Protein AF-A0A4R6DQ21-F1 (afdb_monomer_lite)

InterPro domains:
  IPR016039 Thiolase-like [G3DSA:3.40.47.10] (1-50)
  IPR016039 Thiolase-like [SSF53901] (1-50)

Foldseek 3Di:
DDDDDDDDDDADDDADDVGDCPPPDPVNRVVVVVVVVCVVCVVDDPVPDD

Organism: NCBI:txid29545

Sequence (50 aa):
MSEVFICDGIRTPIGRYGGALSGVRADDLAALPIKALMERNAGLDWSALD

Structure (mmCIF, N/CA/C/O backbone):
data_AF-A0A4R6DQ21-F1
#
_entry.id   AF-A0A4R6DQ21-F1
#
loop_
_atom_site.group_PDB
_atom_site.id
_atom_site.type_symbol
_atom_site.label_atom_id
_atom_site.label_alt_id
_atom_site.label_comp_id
_atom_site.label_asym_id
_atom_site.label_entity_id
_atom_site.label_seq_id
_atom_site.pdbx_PDB_ins_code
_atom_site.Cartn_x
_atom_site.Cartn_y
_atom_site.Cartn_z
_atom_site.occupancy
_atom_site.B_iso_or_equiv
_atom_site.auth_seq_id
_atom_site.auth_comp_id
_atom_site.auth_asym_id
_atom_site.auth_atom_id
_atom_site.pdbx_PDB_model_num
ATOM 1 N N . MET A 1 1 ? -10.355 23.042 15.168 1.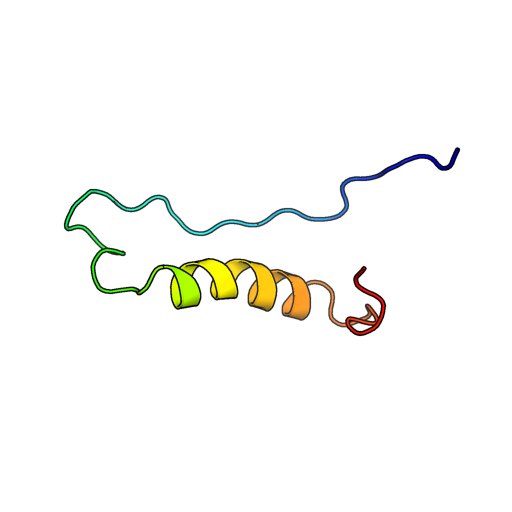00 81.38 1 MET A N 1
ATOM 2 C CA . MET A 1 1 ? -9.458 22.289 14.270 1.00 81.38 1 MET A CA 1
ATOM 3 C C . MET A 1 1 ? -8.898 21.146 15.090 1.00 81.38 1 MET A C 1
ATOM 5 O O . MET A 1 1 ? -8.418 21.418 16.183 1.00 81.38 1 MET A O 1
ATOM 9 N N . SER A 1 2 ? -9.084 19.905 14.651 1.00 92.88 2 SER A N 1
ATOM 10 C CA . SER A 1 2 ? -8.526 18.731 15.327 1.00 92.88 2 SER A CA 1
ATOM 11 C C . SER A 1 2 ? -7.048 18.578 14.978 1.00 92.88 2 SER A C 1
ATOM 13 O O . SER A 1 2 ? -6.627 18.950 13.882 1.00 92.88 2 SER A O 1
ATOM 15 N N . GLU A 1 3 ? -6.268 18.037 15.908 1.00 96.94 3 GLU A N 1
ATOM 16 C CA . GLU A 1 3 ? -4.905 17.595 15.620 1.00 96.94 3 GLU A CA 1
ATOM 17 C C . GLU A 1 3 ? -4.940 16.423 14.627 1.00 96.94 3 GLU A C 1
ATOM 19 O O . GLU A 1 3 ? -5.888 15.635 14.616 1.00 96.94 3 GLU A O 1
ATOM 24 N N . VAL A 1 4 ? -3.926 16.334 13.766 1.00 97.06 4 VAL A N 1
ATOM 25 C CA . VAL A 1 4 ? -3.833 15.317 12.711 1.00 97.06 4 VAL A CA 1
ATOM 26 C C . VAL A 1 4 ? -2.607 14.459 12.969 1.00 97.06 4 VAL A C 1
ATOM 28 O O . VAL A 1 4 ? -1.505 14.977 13.150 1.00 97.06 4 VAL A O 1
ATOM 31 N N . PHE A 1 5 ? -2.801 13.144 12.951 1.00 97.31 5 PHE A N 1
ATOM 32 C CA . PHE A 1 5 ? -1.769 12.167 13.271 1.00 97.31 5 PHE A CA 1
ATOM 33 C C . PHE A 1 5 ? -1.528 11.232 12.086 1.00 97.31 5 PHE A C 1
ATOM 35 O O . PHE A 1 5 ? -2.463 10.833 11.395 1.00 97.31 5 PHE A O 1
ATOM 42 N N . ILE A 1 6 ? -0.267 10.857 11.875 1.00 97.38 6 ILE A N 1
ATOM 43 C CA . ILE A 1 6 ? 0.102 9.748 10.990 1.00 97.38 6 ILE A CA 1
ATOM 44 C C . ILE A 1 6 ? 0.189 8.494 11.862 1.00 97.38 6 ILE A C 1
ATOM 46 O O . ILE A 1 6 ? 1.020 8.442 12.767 1.00 97.38 6 ILE A O 1
ATOM 50 N N . CYS A 1 7 ? -0.663 7.503 11.598 1.00 96.62 7 CYS A N 1
ATOM 51 C CA . CYS A 1 7 ? -0.771 6.302 12.435 1.00 96.62 7 CYS A CA 1
ATOM 52 C C . CYS A 1 7 ? 0.085 5.126 11.933 1.00 96.62 7 CYS A C 1
ATOM 54 O O . CYS A 1 7 ? 0.784 4.498 12.722 1.00 96.62 7 CYS A O 1
ATOM 56 N N . ASP A 1 8 ? 0.045 4.824 10.632 1.00 98.00 8 ASP A N 1
ATOM 57 C CA . ASP A 1 8 ? 0.805 3.732 10.005 1.00 98.00 8 ASP A CA 1
ATOM 58 C C . ASP A 1 8 ? 1.247 4.146 8.593 1.00 98.00 8 ASP A C 1
ATOM 60 O O . ASP A 1 8 ? 0.667 5.043 7.978 1.00 98.00 8 ASP A O 1
ATOM 64 N N . GLY A 1 9 ? 2.289 3.498 8.075 1.00 97.81 9 GLY A N 1
ATOM 65 C CA . GLY A 1 9 ? 2.849 3.792 6.760 1.00 97.81 9 GLY A CA 1
ATOM 66 C C . GLY A 1 9 ? 3.576 2.587 6.177 1.00 97.81 9 GLY A C 1
ATOM 67 O O . GLY A 1 9 ? 4.517 2.062 6.772 1.00 97.81 9 GLY A O 1
ATOM 68 N N . ILE A 1 10 ? 3.162 2.160 4.984 1.00 98.38 10 ILE A N 1
ATOM 69 C CA . ILE A 1 10 ? 3.739 1.009 4.286 1.00 98.38 10 ILE A CA 1
ATOM 70 C C . ILE A 1 10 ? 3.872 1.284 2.790 1.00 98.38 10 ILE A C 1
ATOM 72 O O . ILE A 1 10 ? 3.170 2.116 2.221 1.00 98.38 10 ILE A O 1
ATOM 76 N N . ARG A 1 11 ? 4.804 0.582 2.145 1.00 98.44 11 ARG A N 1
ATOM 77 C CA . ARG A 1 11 ? 5.079 0.710 0.714 1.00 98.44 11 ARG A CA 1
ATOM 78 C C . ARG A 1 11 ? 5.537 -0.609 0.117 1.00 98.44 11 ARG A C 1
ATOM 80 O O . ARG A 1 11 ? 6.051 -1.480 0.817 1.00 98.44 11 ARG A O 1
ATOM 87 N N . THR A 1 12 ? 5.453 -0.696 -1.201 1.00 98.38 12 THR A N 1
ATOM 88 C CA . THR A 1 12 ? 6.130 -1.737 -1.973 1.00 98.38 12 THR A CA 1
ATOM 89 C C . THR A 1 12 ? 7.641 -1.452 -2.049 1.00 98.38 12 THR A C 1
ATOM 91 O O . THR A 1 12 ? 8.109 -0.336 -1.760 1.00 98.38 12 THR A O 1
ATOM 94 N N . PRO A 1 13 ? 8.457 -2.434 -2.465 1.00 98.31 13 PRO A N 1
ATOM 95 C CA . PRO A 1 13 ? 9.792 -2.160 -2.981 1.00 98.31 13 PRO A CA 1
ATOM 96 C C . PRO A 1 13 ? 9.740 -1.217 -4.191 1.00 98.31 13 PRO A C 1
ATOM 98 O O . PRO A 1 13 ? 8.725 -1.126 -4.882 1.00 98.31 13 PRO A O 1
ATOM 101 N N . ILE A 1 14 ? 10.853 -0.537 -4.465 1.00 98.31 14 ILE A N 1
ATOM 102 C CA . ILE A 1 14 ? 10.998 0.288 -5.668 1.00 98.31 14 ILE A CA 1
ATOM 103 C C . ILE A 1 14 ? 11.533 -0.602 -6.791 1.00 98.31 14 ILE A C 1
ATOM 105 O O . ILE A 1 14 ? 12.616 -1.179 -6.677 1.00 98.31 14 ILE A O 1
ATOM 109 N N . GLY A 1 15 ? 10.761 -0.727 -7.870 1.00 97.44 15 GLY A N 1
ATOM 110 C CA . GLY A 1 15 ? 11.144 -1.493 -9.051 1.00 97.44 15 GLY A CA 1
ATOM 111 C C . GLY A 1 15 ? 12.098 -0.718 -9.961 1.00 97.44 15 GLY A C 1
ATOM 112 O O . GLY A 1 15 ? 11.945 0.484 -10.161 1.00 97.44 15 GLY A O 1
ATOM 113 N N . ARG A 1 16 ? 13.070 -1.417 -10.557 1.00 98.19 16 ARG A N 1
ATOM 114 C CA . ARG A 1 16 ? 13.831 -0.899 -11.707 1.00 98.19 16 ARG A CA 1
ATOM 115 C C . ARG A 1 16 ? 12.983 -0.975 -12.980 1.00 98.19 16 ARG A C 1
ATOM 117 O O . ARG A 1 16 ? 12.125 -1.852 -13.092 1.00 98.19 16 ARG A O 1
ATOM 124 N N . TYR A 1 17 ? 13.269 -0.109 -13.953 1.00 97.81 17 TYR A N 1
ATOM 125 C CA . TYR A 1 17 ? 12.692 -0.207 -15.298 1.00 97.81 17 TYR A CA 1
ATOM 126 C C . TYR A 1 17 ? 12.965 -1.597 -15.897 1.00 97.81 17 TYR A C 1
ATOM 128 O O . TYR A 1 17 ? 14.097 -2.075 -15.836 1.00 97.81 17 TYR A O 1
ATOM 136 N N . GLY A 1 18 ? 11.922 -2.266 -16.406 1.00 97.50 18 GLY A N 1
ATOM 137 C CA . GLY A 1 18 ? 12.005 -3.650 -16.903 1.00 97.50 18 GLY A CA 1
ATOM 138 C C . GLY A 1 18 ? 12.372 -4.702 -15.841 1.00 97.50 18 GLY A C 1
ATOM 139 O O . GLY A 1 18 ? 12.758 -5.811 -16.189 1.00 97.50 18 GLY A O 1
ATOM 140 N N . GLY A 1 19 ? 12.310 -4.355 -14.550 1.00 98.12 19 GLY A N 1
ATOM 141 C CA . GLY A 1 19 ? 12.747 -5.204 -13.442 1.00 98.12 19 GLY A CA 1
ATOM 142 C C . GLY A 1 19 ? 11.619 -5.992 -12.774 1.00 98.12 19 GLY A C 1
ATOM 143 O O . GLY A 1 19 ? 10.583 -6.272 -13.371 1.00 98.12 19 GLY A O 1
ATOM 144 N N . ALA A 1 20 ? 11.810 -6.311 -11.492 1.00 97.75 20 ALA A N 1
ATOM 145 C CA . ALA A 1 20 ? 10.975 -7.245 -10.727 1.00 97.75 20 ALA A CA 1
ATOM 146 C C . ALA A 1 20 ? 9.473 -6.903 -10.650 1.00 97.75 20 ALA A C 1
ATOM 148 O O . ALA A 1 20 ? 8.663 -7.799 -10.450 1.00 97.75 20 ALA A O 1
ATOM 149 N N . LEU A 1 21 ? 9.095 -5.630 -10.805 1.00 98.06 21 LEU A N 1
ATOM 150 C CA . LEU A 1 21 ? 7.695 -5.183 -10.758 1.00 98.06 21 LEU A CA 1
ATOM 151 C C . LEU A 1 21 ? 7.116 -4.857 -12.142 1.00 98.06 21 LEU A C 1
ATOM 153 O O . LEU A 1 21 ? 5.973 -4.434 -12.235 1.00 98.06 21 LEU A O 1
ATOM 157 N N . SER A 1 22 ? 7.884 -5.040 -13.221 1.00 97.88 22 SER A N 1
ATOM 158 C CA . SER A 1 22 ? 7.483 -4.625 -14.576 1.00 97.88 22 SER A CA 1
ATOM 159 C C . SER A 1 22 ? 6.265 -5.367 -15.130 1.00 97.88 22 SER A C 1
ATOM 161 O O . SER A 1 22 ? 5.561 -4.823 -15.974 1.00 97.88 22 SER A O 1
ATOM 163 N N . GLY A 1 23 ? 6.011 -6.588 -14.654 1.00 98.25 23 GLY A N 1
ATOM 164 C CA . GLY A 1 23 ? 4.831 -7.372 -15.023 1.00 98.25 23 GLY A CA 1
ATOM 165 C C . GLY A 1 23 ? 3.605 -7.117 -14.144 1.00 98.25 23 GLY A C 1
ATOM 166 O O . GLY A 1 23 ? 2.554 -7.692 -14.409 1.00 98.25 23 GLY A O 1
ATOM 167 N N . VAL A 1 24 ? 3.722 -6.297 -13.096 1.00 98.19 24 VAL A N 1
ATOM 168 C CA . VAL A 1 24 ? 2.603 -5.973 -12.203 1.00 98.19 24 VAL A CA 1
ATOM 169 C C . VAL A 1 24 ? 1.916 -4.726 -12.739 1.00 98.19 24 VAL A C 1
ATOM 171 O O . VAL A 1 24 ? 2.571 -3.712 -12.989 1.00 98.19 24 VAL A O 1
ATOM 174 N N . ARG A 1 25 ? 0.594 -4.782 -12.924 1.00 98.44 25 ARG A N 1
ATOM 175 C CA . ARG A 1 25 ? -0.156 -3.595 -13.331 1.00 98.44 25 ARG A CA 1
ATOM 176 C C . ARG A 1 25 ? -0.105 -2.537 -12.232 1.00 98.44 25 ARG A C 1
ATOM 178 O O . ARG A 1 25 ? 0.011 -2.844 -11.048 1.00 98.44 25 ARG A O 1
ATOM 185 N N . ALA A 1 26 ? -0.206 -1.274 -12.626 1.00 98.38 26 ALA A N 1
ATOM 186 C CA . ALA A 1 26 ? -0.113 -0.164 -11.685 1.00 98.38 26 ALA A CA 1
ATOM 187 C C . ALA A 1 26 ? -1.242 -0.171 -10.635 1.00 98.38 26 ALA A C 1
ATOM 189 O O . ALA A 1 26 ? -0.989 0.145 -9.477 1.00 98.38 26 ALA A O 1
ATOM 190 N N . ASP A 1 27 ? -2.459 -0.554 -11.026 1.00 98.62 27 ASP A N 1
ATOM 191 C CA . ASP A 1 27 ? -3.617 -0.680 -10.135 1.00 98.62 27 ASP A CA 1
ATOM 192 C C . ASP A 1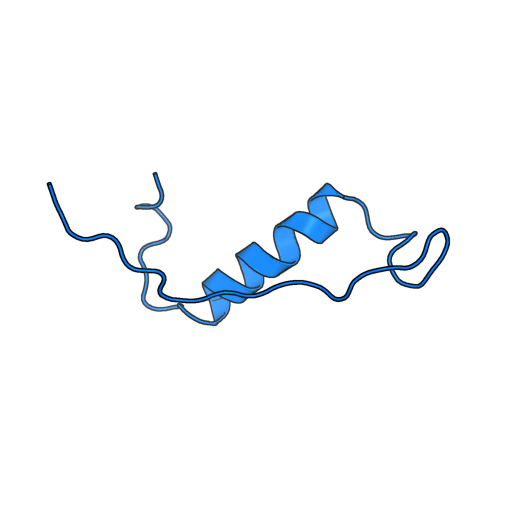 27 ? -3.450 -1.830 -9.133 1.00 98.62 27 ASP A C 1
ATOM 194 O O . ASP A 1 27 ? -3.634 -1.620 -7.934 1.00 98.62 27 ASP A O 1
ATOM 198 N N . ASP A 1 28 ? -2.995 -2.998 -9.590 1.00 98.56 28 ASP A N 1
ATOM 199 C CA . ASP A 1 28 ? -2.652 -4.114 -8.699 1.00 98.56 28 ASP A CA 1
ATOM 200 C C . ASP A 1 28 ? -1.546 -3.714 -7.708 1.00 98.56 28 ASP A C 1
ATOM 202 O O . ASP A 1 28 ? -1.645 -3.975 -6.507 1.00 98.56 28 ASP A O 1
ATOM 206 N N . LEU A 1 29 ? -0.501 -3.026 -8.186 1.00 98.56 29 LEU A N 1
ATOM 207 C CA . LEU A 1 29 ? 0.606 -2.560 -7.349 1.00 98.56 29 LEU A CA 1
ATOM 208 C C . LEU A 1 29 ? 0.146 -1.523 -6.310 1.00 98.56 29 LEU A C 1
ATOM 210 O O . LEU A 1 29 ? 0.635 -1.542 -5.179 1.00 98.56 29 LEU A O 1
ATOM 214 N N . ALA A 1 30 ? -0.801 -0.650 -6.667 1.00 98.50 30 ALA A N 1
ATOM 215 C CA . ALA A 1 30 ? -1.393 0.338 -5.765 1.00 98.50 30 ALA A CA 1
ATOM 216 C C . ALA A 1 30 ? -2.321 -0.295 -4.714 1.00 98.50 30 ALA A C 1
ATOM 218 O O . ALA A 1 30 ? -2.388 0.191 -3.584 1.00 98.50 30 ALA A O 1
ATOM 219 N N . ALA A 1 31 ? -2.993 -1.401 -5.044 1.00 98.62 31 ALA A N 1
ATOM 220 C CA . ALA A 1 31 ? -3.863 -2.114 -4.112 1.00 98.62 31 ALA A CA 1
ATOM 221 C C . ALA A 1 31 ? -3.087 -2.841 -2.996 1.00 98.62 31 ALA A C 1
ATOM 223 O O . ALA A 1 31 ? -3.605 -3.000 -1.889 1.00 98.62 31 ALA A O 1
ATOM 224 N N . LEU A 1 32 ? -1.840 -3.259 -3.248 1.00 98.44 32 LEU A N 1
ATOM 225 C CA . LEU A 1 32 ? -1.014 -3.980 -2.269 1.00 98.44 32 LEU A CA 1
ATOM 226 C C . LEU A 1 32 ? -0.826 -3.243 -0.927 1.00 98.44 32 LEU A C 1
ATOM 228 O O . LEU A 1 32 ? -1.109 -3.851 0.107 1.00 98.44 32 LEU A O 1
ATOM 232 N N . PRO A 1 33 ? -0.367 -1.9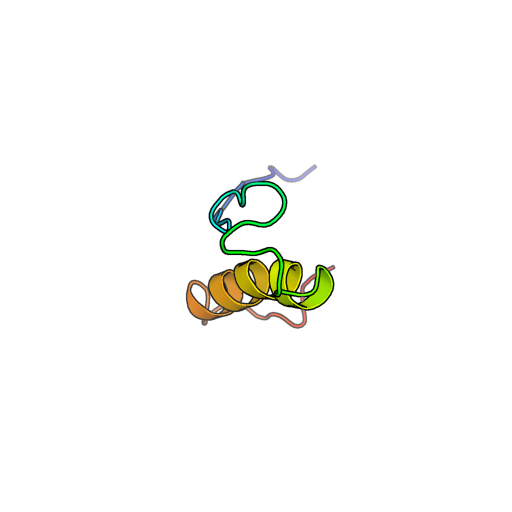75 -0.875 1.00 98.44 33 PRO A N 1
ATOM 233 C CA . PRO A 1 33 ? -0.227 -1.261 0.394 1.00 98.44 33 PRO A CA 1
ATOM 234 C C . PRO A 1 33 ? -1.571 -1.019 1.091 1.00 98.44 33 PRO A C 1
ATOM 236 O O . PRO A 1 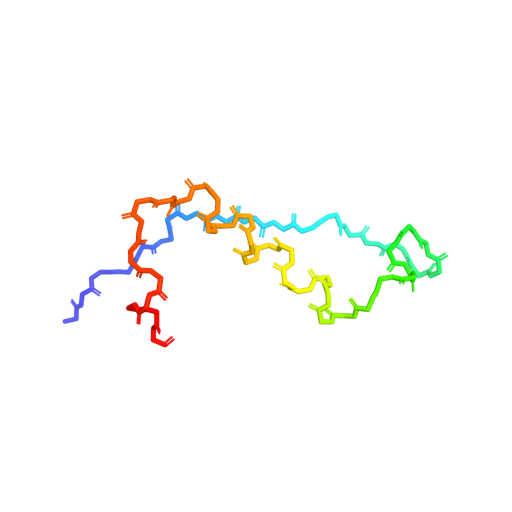33 ? -1.616 -1.094 2.315 1.00 98.44 33 PRO A O 1
ATOM 239 N N . ILE A 1 34 ? -2.664 -0.800 0.348 1.00 98.06 34 ILE A N 1
ATOM 240 C CA . ILE A 1 34 ? -4.011 -0.648 0.929 1.00 98.06 34 ILE A CA 1
ATOM 241 C C . ILE A 1 34 ? -4.416 -1.942 1.638 1.00 98.06 34 ILE A C 1
ATOM 243 O O . ILE A 1 34 ? -4.745 -1.923 2.822 1.00 98.06 34 ILE A O 1
ATOM 247 N N . LYS A 1 35 ? -4.305 -3.082 0.948 1.00 98.25 35 LYS A N 1
ATOM 248 C CA . LYS A 1 35 ? -4.592 -4.398 1.527 1.00 98.25 35 LYS A CA 1
ATOM 249 C C . LYS A 1 35 ? -3.741 -4.669 2.772 1.00 98.25 35 LYS A C 1
ATOM 251 O O . LYS A 1 35 ? -4.264 -5.125 3.783 1.00 98.25 35 LYS A O 1
ATOM 256 N N . ALA A 1 36 ? -2.452 -4.335 2.727 1.00 98.44 36 ALA A N 1
ATOM 257 C CA . ALA A 1 36 ? -1.564 -4.509 3.871 1.00 98.44 36 ALA A CA 1
ATOM 258 C C . ALA A 1 36 ? -1.949 -3.615 5.067 1.00 98.44 36 ALA A C 1
ATOM 260 O O . ALA A 1 36 ? -1.848 -4.058 6.210 1.00 98.44 36 ALA A O 1
ATOM 261 N N . LEU A 1 37 ? -2.414 -2.380 4.833 1.00 98.25 37 LEU A N 1
ATOM 262 C CA . LEU A 1 37 ? -2.934 -1.512 5.897 1.00 98.25 37 LEU A CA 1
ATOM 263 C C . LEU A 1 37 ? -4.209 -2.087 6.526 1.00 98.25 37 LEU A C 1
ATOM 265 O O . LEU A 1 37 ? -4.327 -2.061 7.751 1.00 98.25 37 LEU A O 1
ATOM 269 N N . MET A 1 38 ? -5.112 -2.651 5.715 1.00 97.88 38 MET A N 1
ATOM 270 C CA . MET A 1 38 ? -6.316 -3.343 6.196 1.00 97.88 38 MET A CA 1
ATOM 271 C C . MET A 1 38 ? -5.986 -4.531 7.094 1.00 97.88 38 MET A C 1
ATOM 273 O O . MET A 1 38 ? -6.561 -4.670 8.171 1.00 97.88 38 MET A O 1
ATOM 277 N 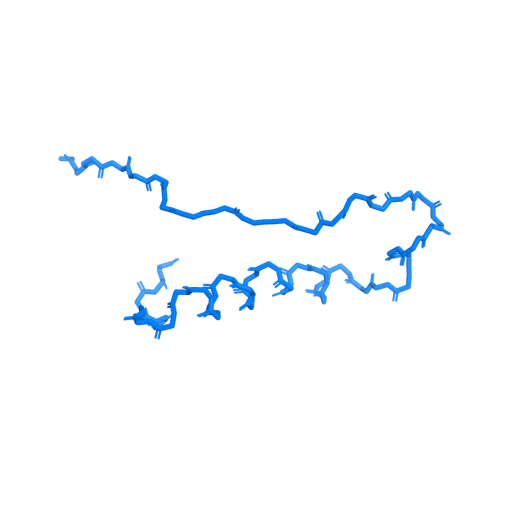N . GLU A 1 39 ? -5.015 -5.350 6.694 1.00 97.94 39 GLU A N 1
ATOM 278 C CA . GLU A 1 39 ? -4.567 -6.507 7.474 1.00 97.94 39 GLU A CA 1
ATOM 279 C C . GLU A 1 39 ? -3.888 -6.098 8.792 1.00 97.94 39 GLU A C 1
ATOM 281 O O . GLU A 1 39 ? -4.147 -6.695 9.837 1.00 97.94 39 GLU A O 1
ATOM 286 N N . ARG A 1 40 ? -3.042 -5.058 8.772 1.00 98.06 40 ARG A N 1
ATOM 287 C CA . ARG A 1 40 ? -2.330 -4.553 9.963 1.00 98.06 40 ARG A CA 1
ATOM 288 C C . ARG A 1 40 ? -3.249 -3.847 10.956 1.00 98.06 40 ARG A C 1
ATOM 290 O O . ARG A 1 40 ? -2.964 -3.851 12.150 1.00 98.06 40 ARG A O 1
ATOM 297 N N . ASN A 1 41 ? -4.344 -3.266 10.470 1.00 97.88 41 ASN A N 1
ATOM 298 C CA . ASN A 1 41 ? -5.298 -2.498 11.261 1.00 97.88 41 ASN A CA 1
ATOM 299 C C . ASN A 1 41 ? -6.702 -3.124 11.172 1.00 97.88 41 ASN A C 1
ATOM 301 O O . ASN A 1 41 ? -7.694 -2.453 10.889 1.00 97.88 41 ASN A O 1
ATOM 305 N N . ALA A 1 42 ? -6.785 -4.433 11.435 1.00 95.31 42 ALA A N 1
ATOM 306 C CA . ALA A 1 42 ? -8.009 -5.230 11.294 1.00 95.31 42 ALA A CA 1
ATOM 307 C C . ALA A 1 42 ? -9.173 -4.803 12.215 1.00 95.31 42 ALA A C 1
ATOM 309 O O . ALA A 1 42 ? -10.307 -5.216 11.997 1.00 95.31 42 ALA A O 1
ATOM 310 N N . GLY A 1 43 ? -8.900 -3.999 13.249 1.00 95.75 43 GLY A N 1
ATOM 311 C CA . GLY A 1 43 ? -9.915 -3.463 14.163 1.00 95.75 43 GLY A CA 1
ATOM 312 C C . GLY A 1 43 ? -10.563 -2.150 13.710 1.00 95.75 43 GLY A C 1
ATOM 313 O O . GLY A 1 43 ? -11.424 -1.643 14.424 1.00 95.75 43 GLY A O 1
ATOM 314 N N . LEU A 1 44 ? -10.139 -1.575 12.579 1.00 95.94 44 LEU A N 1
ATOM 315 C CA . LEU A 1 44 ? -10.721 -0.343 12.043 1.00 95.94 44 LEU A CA 1
ATOM 316 C C . LEU A 1 44 ? -11.991 -0.625 11.234 1.00 95.94 44 LEU A C 1
ATOM 318 O O . LEU A 1 44 ? -12.086 -1.632 10.530 1.00 95.94 44 LEU A O 1
ATOM 322 N N . ASP A 1 45 ? -12.939 0.310 11.289 1.00 96.94 45 ASP A N 1
ATOM 323 C CA . ASP A 1 45 ? -14.068 0.341 10.363 1.00 96.94 45 ASP A CA 1
ATOM 324 C C . ASP A 1 45 ? -13.633 0.968 9.034 1.00 96.94 45 ASP A C 1
ATOM 326 O O . ASP A 1 45 ? -13.527 2.185 8.894 1.00 96.94 45 ASP A O 1
ATOM 330 N N . TRP A 1 46 ? -13.387 0.117 8.042 1.00 95.31 46 TRP A N 1
ATOM 331 C CA . TRP A 1 46 ? -12.962 0.534 6.705 1.00 95.31 46 TRP A CA 1
ATOM 332 C C . TRP A 1 46 ? -14.076 1.169 5.867 1.00 95.31 46 TRP A C 1
ATOM 334 O O . TRP A 1 46 ? -13.783 1.733 4.816 1.00 95.31 46 TRP A O 1
ATOM 344 N N . SER A 1 47 ? -15.335 1.103 6.313 1.00 96.62 47 SER A N 1
ATOM 345 C CA . SER A 1 47 ? -16.437 1.823 5.6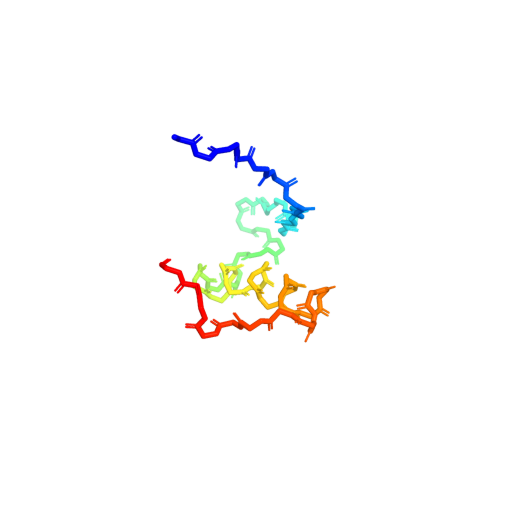66 1.00 96.62 47 SER A CA 1
ATOM 346 C C . SER A 1 47 ? -16.488 3.308 6.045 1.00 96.62 47 SER A C 1
ATOM 348 O O . SER A 1 47 ? -17.144 4.082 5.355 1.00 96.62 47 SER A O 1
ATOM 350 N N . ALA A 1 48 ? -15.759 3.708 7.093 1.00 97.31 48 ALA A N 1
ATOM 351 C CA . ALA A 1 48 ? -15.649 5.087 7.567 1.00 97.31 48 ALA A CA 1
ATOM 352 C C . ALA A 1 48 ? -14.468 5.864 6.944 1.00 97.31 48 ALA A C 1
ATOM 354 O O . ALA A 1 48 ? -14.099 6.923 7.446 1.00 97.31 48 ALA A O 1
ATOM 355 N N . LEU A 1 49 ? -13.833 5.321 5.899 1.00 93.88 49 LEU A N 1
ATOM 356 C CA . LEU A 1 49 ? -12.791 6.018 5.145 1.00 93.88 49 LEU A CA 1
ATOM 357 C C . LEU A 1 49 ? -13.439 7.061 4.214 1.00 93.88 49 LEU A C 1
ATOM 359 O O . LEU A 1 49 ? -14.224 6.680 3.346 1.00 93.88 49 LEU A O 1
ATOM 363 N N . ASP A 1 50 ? -13.101 8.339 4.408 1.00 94.56 50 ASP A N 1
ATOM 364 C CA . ASP A 1 50 ? -13.595 9.487 3.619 1.00 94.56 50 ASP A CA 1
ATOM 365 C C . ASP A 1 50 ? -12.926 9.640 2.237 1.00 94.56 50 ASP A C 1
ATOM 367 O O . ASP A 1 50 ? -11.715 9.328 2.106 1.00 94.56 50 ASP A O 1
#

Secondary structure (DSSP, 8-state):
-----------PPPPPTTSTTTTS-HHHHHHHHHHHHHHHTTTS-GGG--

Radius of gyration: 14.45 Å; chains: 1; bounding box: 30×30×32 Å

pLDDT: mean 97.19, std 2.59, range [81.38, 98.62]